Protein AF-A0A3D3JY86-F1 (afdb_monomer_lite)

pLDDT: mean 93.36, std 2.78, range [82.94, 96.75]

Structure (mmCIF, N/CA/C/O backbone):
data_AF-A0A3D3JY86-F1
#
_entry.id   AF-A0A3D3JY86-F1
#
loop_
_atom_site.group_PDB
_atom_site.id
_atom_site.type_symbol
_atom_site.label_atom_id
_atom_site.label_alt_id
_atom_site.label_comp_id
_atom_site.label_asym_id
_atom_site.label_entity_id
_atom_site.label_seq_id
_atom_site.pdbx_PDB_ins_code
_atom_site.Cartn_x
_atom_site.Cartn_y
_atom_site.Cartn_z
_atom_site.occupancy
_atom_site.B_iso_or_equiv
_atom_site.auth_seq_id
_atom_site.auth_comp_id
_atom_site.auth_asym_id
_atom_site.auth_atom_id
_atom_site.pdbx_PDB_model_num
ATOM 1 N N . MET A 1 1 ? -10.064 1.057 -0.251 1.00 88.44 1 MET A N 1
ATOM 2 C CA . MET A 1 1 ? -8.639 1.325 0.056 1.00 88.44 1 MET A CA 1
ATOM 3 C C . MET A 1 1 ? -8.056 2.274 -0.982 1.00 88.44 1 MET A C 1
ATOM 5 O O . MET A 1 1 ? -8.472 2.204 -2.133 1.00 88.44 1 MET A O 1
ATOM 9 N N . LYS A 1 2 ? -7.103 3.130 -0.600 1.00 94.62 2 LYS A N 1
ATOM 10 C CA . LYS A 1 2 ? -6.322 3.981 -1.513 1.00 94.62 2 LYS A CA 1
ATOM 11 C C . LYS A 1 2 ? -4.822 3.757 -1.302 1.00 94.62 2 LYS A C 1
ATOM 13 O O . LYS A 1 2 ? -4.397 3.649 -0.154 1.00 94.62 2 LYS A O 1
ATOM 18 N N . LEU A 1 3 ? -4.038 3.711 -2.382 1.00 96.06 3 LEU A N 1
ATOM 19 C CA . LEU A 1 3 ? -2.575 3.789 -2.302 1.00 96.06 3 LEU A CA 1
ATOM 20 C C . LEU A 1 3 ? -2.183 5.216 -1.927 1.00 96.06 3 LEU A C 1
ATOM 22 O O . LEU A 1 3 ? -2.690 6.168 -2.523 1.00 96.06 3 LEU A O 1
ATOM 26 N N . ILE A 1 4 ? -1.309 5.364 -0.938 1.00 95.88 4 ILE A N 1
ATOM 27 C CA . ILE A 1 4 ? -0.807 6.664 -0.498 1.00 95.88 4 ILE A CA 1
ATOM 28 C C . ILE A 1 4 ? 0.703 6.614 -0.307 1.00 95.88 4 ILE A C 1
ATOM 30 O O . ILE A 1 4 ? 1.272 5.569 0.000 1.00 95.88 4 ILE A O 1
ATOM 34 N N . ARG A 1 5 ? 1.339 7.769 -0.464 1.00 95.88 5 ARG A N 1
ATOM 35 C CA . ARG A 1 5 ? 2.686 8.023 0.035 1.00 95.88 5 ARG A CA 1
ATOM 36 C C . ARG A 1 5 ? 2.578 8.901 1.277 1.00 95.88 5 ARG A C 1
ATOM 38 O O . ARG A 1 5 ? 1.709 9.773 1.333 1.00 95.88 5 ARG A O 1
ATOM 45 N N . PHE A 1 6 ? 3.390 8.643 2.295 1.00 94.12 6 PHE A N 1
ATOM 46 C CA . PHE A 1 6 ? 3.355 9.411 3.540 1.00 94.12 6 PHE A CA 1
ATOM 47 C C . PHE A 1 6 ? 4.734 9.502 4.194 1.00 94.12 6 PHE A C 1
ATOM 49 O O . PHE A 1 6 ? 5.564 8.620 4.021 1.00 94.12 6 PHE A O 1
ATOM 56 N N . GLY A 1 7 ? 4.977 10.557 4.971 1.00 92.38 7 GLY A N 1
ATOM 57 C CA . GLY A 1 7 ? 6.269 10.808 5.612 1.00 92.38 7 GLY A CA 1
ATOM 58 C C . GLY A 1 7 ? 6.773 12.216 5.326 1.00 92.38 7 GLY A C 1
ATOM 59 O O . GLY A 1 7 ? 6.007 13.088 4.913 1.00 92.38 7 GLY A O 1
ATOM 60 N N . GLU A 1 8 ? 8.060 12.446 5.575 1.00 93.56 8 GLU A N 1
ATOM 61 C CA . GLU A 1 8 ? 8.695 13.723 5.257 1.00 93.56 8 GLU A CA 1
ATOM 62 C C . GLU A 1 8 ? 8.852 13.901 3.746 1.00 93.56 8 GLU A C 1
ATOM 64 O O . GLU A 1 8 ? 9.022 12.940 2.995 1.00 93.56 8 GLU A O 1
ATOM 69 N N . PHE A 1 9 ? 8.845 15.156 3.297 1.00 90.69 9 PHE A N 1
ATOM 70 C CA . PHE A 1 9 ? 9.089 15.494 1.899 1.00 90.69 9 PHE A CA 1
ATOM 71 C C . PHE A 1 9 ? 10.414 14.875 1.420 1.00 90.69 9 PHE A C 1
ATOM 73 O O . PHE A 1 9 ? 11.459 15.103 2.029 1.00 90.69 9 PHE A O 1
ATOM 80 N N . ARG A 1 10 ? 10.365 14.109 0.318 1.00 91.50 10 ARG A N 1
ATOM 81 C CA . ARG A 1 10 ? 11.481 13.312 -0.248 1.00 91.50 10 ARG A CA 1
ATOM 82 C C . ARG A 1 10 ? 11.942 12.096 0.567 1.00 91.50 10 ARG A C 1
ATOM 84 O O . ARG A 1 10 ? 12.901 11.447 0.165 1.00 91.50 10 ARG A O 1
ATOM 91 N N . GLN A 1 11 ? 11.278 11.766 1.667 1.00 92.81 11 GLN A N 1
ATOM 92 C CA . GLN A 1 11 ? 11.467 10.518 2.421 1.00 92.81 11 GLN A CA 1
ATOM 93 C C . GLN A 1 11 ? 10.121 9.813 2.603 1.00 92.81 11 GLN A C 1
ATOM 95 O O . GLN A 1 11 ? 9.828 9.214 3.640 1.00 92.81 11 GLN A O 1
ATOM 100 N N . GLU A 1 12 ? 9.266 9.969 1.599 1.00 94.88 12 GLU A N 1
ATOM 101 C CA . GLU A 1 12 ? 7.942 9.394 1.605 1.00 94.88 12 GLU A CA 1
ATOM 102 C C . GLU A 1 12 ? 8.038 7.874 1.515 1.00 94.88 12 GLU A C 1
ATOM 104 O O . GLU A 1 12 ? 8.916 7.312 0.862 1.00 94.88 12 GLU A O 1
ATOM 109 N N . LYS A 1 13 ? 7.106 7.224 2.193 1.00 95.25 13 LYS A N 1
ATOM 110 C CA . LYS A 1 13 ? 6.984 5.782 2.285 1.00 95.25 13 LYS A CA 1
ATOM 111 C C . LYS A 1 13 ? 5.690 5.328 1.628 1.00 95.25 13 LYS A C 1
ATOM 113 O O . LYS A 1 13 ? 4.676 6.028 1.751 1.00 95.25 13 LYS A O 1
ATOM 118 N N . PRO A 1 14 ? 5.686 4.157 0.978 1.00 96.75 14 PRO A N 1
ATOM 119 C CA . PRO A 1 14 ? 4.463 3.569 0.474 1.00 96.75 14 PRO A CA 1
ATOM 120 C C . PRO A 1 14 ? 3.594 3.096 1.639 1.00 96.75 14 PRO A C 1
ATOM 122 O O . PRO A 1 14 ? 4.046 2.427 2.569 1.00 96.75 14 PRO A O 1
ATOM 125 N N . GLY A 1 15 ? 2.315 3.428 1.568 1.00 96.12 15 GLY A N 1
ATOM 126 C CA . GLY A 1 15 ? 1.298 2.955 2.490 1.00 96.12 15 GLY A CA 1
ATOM 127 C C . GLY A 1 15 ? -0.058 2.839 1.826 1.00 96.12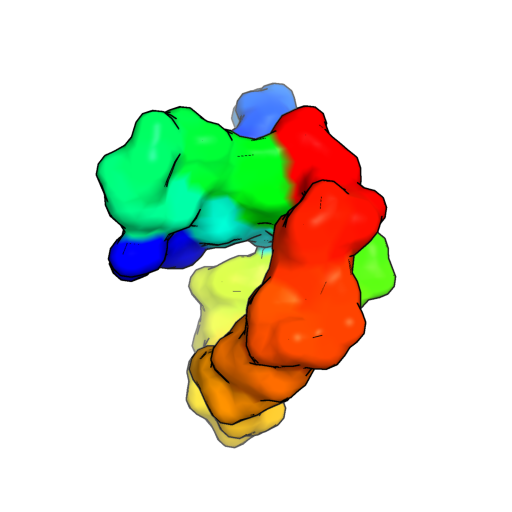 15 GLY A C 1
ATOM 128 O O . GLY A 1 15 ? -0.248 3.169 0.651 1.00 96.12 15 GLY A O 1
ATOM 129 N N . VAL A 1 16 ? -1.027 2.386 2.610 1.00 95.94 16 VAL A N 1
ATOM 130 C CA . VAL A 1 16 ? -2.420 2.299 2.182 1.00 95.94 16 VAL A CA 1
ATOM 131 C C . VAL A 1 16 ? -3.336 2.939 3.198 1.00 95.94 16 VAL A C 1
ATOM 133 O O . VAL A 1 16 ? -3.148 2.796 4.400 1.00 95.94 16 VAL A O 1
ATOM 136 N N . LEU A 1 17 ? -4.349 3.639 2.702 1.00 95.06 17 LEU A N 1
ATOM 137 C CA . LEU A 1 17 ? -5.451 4.133 3.508 1.00 95.06 17 LEU A CA 1
ATOM 138 C C . LEU A 1 17 ? -6.627 3.168 3.355 1.00 95.06 17 LEU A C 1
ATOM 140 O O . LEU A 1 17 ? -7.196 3.026 2.263 1.00 95.06 17 LEU A O 1
ATOM 144 N N . LEU A 1 18 ? -6.963 2.477 4.439 1.00 91.44 18 LEU A N 1
ATOM 145 C CA . LEU A 1 18 ? -8.117 1.590 4.517 1.00 91.44 18 LEU A CA 1
ATOM 146 C C . LEU A 1 18 ? -9.415 2.403 4.528 1.00 91.44 18 LEU A C 1
ATOM 148 O O . LEU A 1 18 ? -9.424 3.603 4.798 1.00 91.44 18 LEU A O 1
ATOM 152 N N . ASP A 1 19 ? -10.529 1.742 4.216 1.00 90.19 19 ASP A N 1
ATOM 153 C CA . ASP A 1 19 ? -11.846 2.394 4.188 1.00 90.19 19 ASP A CA 1
ATOM 154 C C . ASP A 1 19 ? -12.283 2.893 5.577 1.00 90.19 19 ASP A C 1
ATOM 156 O O . ASP A 1 19 ? -12.948 3.915 5.701 1.00 90.19 19 ASP A O 1
ATOM 160 N N . SER A 1 20 ? -11.791 2.235 6.631 1.00 89.44 20 SER A N 1
ATOM 161 C CA . SER A 1 20 ? -11.937 2.661 8.025 1.00 89.44 20 SER A CA 1
ATOM 162 C C . SER A 1 20 ? -11.214 3.973 8.360 1.00 89.44 20 SER A C 1
ATOM 164 O O . SER A 1 20 ? -11.363 4.479 9.468 1.00 89.44 20 SER A O 1
ATOM 166 N N . GLY A 1 21 ? -10.407 4.515 7.443 1.00 91.75 21 GLY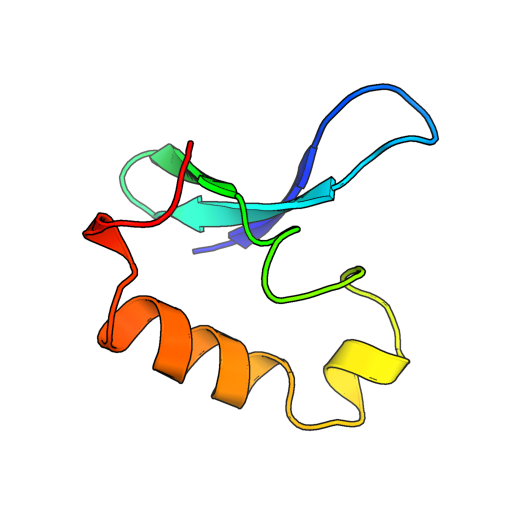 A N 1
ATOM 167 C CA . GLY A 1 21 ? -9.552 5.680 7.677 1.00 91.75 21 GLY A CA 1
ATOM 168 C C . GLY A 1 21 ? -8.208 5.348 8.331 1.00 91.75 21 GLY A C 1
ATOM 169 O O . GLY A 1 21 ? -7.381 6.241 8.494 1.00 91.75 21 GLY A O 1
ATOM 170 N N . VAL A 1 22 ? -7.960 4.077 8.660 1.00 92.00 22 VAL A N 1
ATOM 171 C CA . VAL A 1 22 ? -6.671 3.609 9.186 1.00 92.00 22 VAL A CA 1
ATOM 172 C C . VAL A 1 22 ? -5.636 3.583 8.067 1.00 92.00 22 VAL A C 1
ATOM 174 O O . VAL A 1 22 ? -5.875 3.017 6.995 1.00 92.00 22 VAL A O 1
ATOM 177 N N . ARG A 1 23 ? -4.474 4.186 8.314 1.00 94.69 23 ARG A N 1
ATOM 178 C CA . ARG A 1 23 ? -3.310 4.067 7.436 1.00 94.69 23 ARG A CA 1
ATOM 179 C C . ARG A 1 23 ? -2.501 2.846 7.850 1.00 94.69 23 ARG A C 1
ATOM 181 O O . ARG A 1 23 ? -2.333 2.615 9.035 1.00 94.69 23 ARG A O 1
ATOM 188 N N . LYS A 1 24 ? -1.982 2.101 6.878 1.00 95.06 24 LYS A N 1
ATOM 189 C CA . LYS A 1 24 ? -0.997 1.043 7.104 1.00 95.06 24 LYS A CA 1
ATOM 190 C C . LYS A 1 24 ? 0.292 1.337 6.341 1.00 95.06 24 LYS A C 1
ATOM 192 O O . LYS A 1 24 ? 0.243 1.687 5.157 1.00 95.06 24 LYS A O 1
ATOM 197 N N . ASP A 1 25 ? 1.422 1.193 7.023 1.00 95.19 25 ASP A N 1
ATOM 198 C CA . ASP A 1 25 ? 2.762 1.268 6.456 1.00 95.19 25 ASP A CA 1
ATOM 199 C C . ASP A 1 25 ? 3.090 -0.000 5.675 1.00 95.19 25 ASP A C 1
ATOM 201 O O . ASP A 1 25 ? 2.923 -1.123 6.154 1.00 95.19 25 ASP A O 1
ATOM 205 N N . LEU A 1 26 ? 3.594 0.195 4.463 1.00 95.62 26 LEU A N 1
ATOM 206 C CA . LEU A 1 26 ? 4.013 -0.877 3.571 1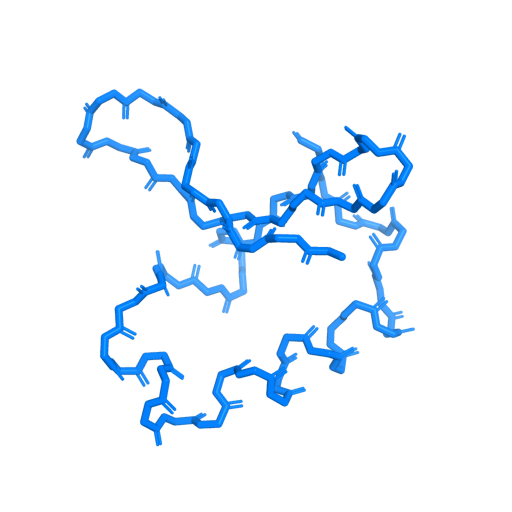.00 95.62 26 LEU A CA 1
ATOM 207 C C . LEU A 1 26 ? 5.471 -0.730 3.145 1.00 95.62 26 LEU A C 1
ATOM 209 O O . LEU A 1 26 ? 5.938 -1.519 2.325 1.00 95.62 26 LEU A O 1
ATOM 213 N N . SER A 1 27 ? 6.215 0.200 3.755 1.00 94.44 27 SER A N 1
ATOM 214 C CA . SER A 1 27 ? 7.641 0.406 3.482 1.00 94.44 27 SER A CA 1
ATOM 215 C C . SER A 1 27 ? 8.515 -0.816 3.782 1.00 94.44 27 SER A C 1
ATOM 217 O O . SER A 1 27 ? 9.591 -0.964 3.210 1.00 94.44 27 SER A O 1
ATOM 219 N N . GLY A 1 28 ? 8.050 -1.729 4.642 1.00 92.38 28 GLY A N 1
ATOM 220 C CA . GLY A 1 28 ? 8.718 -3.010 4.896 1.00 92.38 28 GLY A CA 1
ATOM 221 C C . GLY A 1 28 ? 8.503 -4.075 3.812 1.00 92.38 28 GLY A C 1
ATOM 222 O O . GLY A 1 28 ? 9.189 -5.094 3.827 1.00 92.38 28 GLY A O 1
ATOM 223 N N . ALA A 1 29 ? 7.551 -3.876 2.896 1.00 92.44 29 ALA A N 1
ATOM 224 C CA . ALA A 1 29 ? 7.208 -4.839 1.846 1.00 92.44 29 ALA A CA 1
ATOM 225 C C . ALA A 1 29 ? 7.403 -4.292 0.427 1.00 92.44 29 ALA A C 1
ATOM 227 O O . ALA A 1 29 ? 7.717 -5.058 -0.482 1.00 92.44 29 ALA A O 1
ATOM 228 N N . PHE A 1 30 ? 7.222 -2.988 0.241 1.00 94.19 30 PHE A N 1
ATOM 229 C CA . PHE A 1 30 ? 7.341 -2.306 -1.039 1.00 94.19 30 PHE A CA 1
ATOM 230 C C . PHE A 1 30 ? 8.249 -1.091 -0.892 1.00 94.19 30 PHE A C 1
ATOM 232 O O . PHE A 1 30 ? 8.282 -0.453 0.159 1.00 94.19 30 PHE A O 1
ATOM 239 N N . SER A 1 31 ? 8.982 -0.769 -1.956 1.00 92.94 31 SER A N 1
ATOM 240 C CA . SER A 1 31 ? 9.839 0.415 -1.984 1.00 92.94 31 SER A CA 1
ATOM 241 C C . SER A 1 31 ? 9.043 1.675 -2.300 1.00 92.94 31 SER A C 1
ATOM 243 O O . SER A 1 31 ? 9.210 2.671 -1.603 1.00 92.94 31 SER A O 1
ATOM 245 N N . ASP A 1 32 ? 8.164 1.624 -3.305 1.00 95.06 32 ASP A N 1
ATOM 246 C CA . ASP A 1 32 ? 7.297 2.737 -3.683 1.00 95.06 32 ASP A CA 1
ATOM 247 C C . ASP A 1 32 ? 6.113 2.272 -4.568 1.00 95.06 32 ASP A C 1
ATOM 249 O O . ASP A 1 32 ? 6.004 1.095 -4.915 1.00 95.06 32 ASP A O 1
ATOM 253 N N . TRP A 1 33 ? 5.205 3.193 -4.911 1.00 95.31 33 TRP A N 1
ATOM 254 C CA . TRP A 1 33 ? 4.118 2.993 -5.878 1.00 95.31 33 TRP A CA 1
ATOM 255 C C . TRP A 1 33 ? 4.502 3.564 -7.250 1.00 95.31 33 TRP A C 1
ATOM 257 O O . TRP A 1 33 ? 3.867 4.496 -7.753 1.00 95.31 33 TRP A O 1
ATOM 267 N N . ASP A 1 34 ? 5.583 3.058 -7.832 1.00 94.81 34 ASP A N 1
ATOM 268 C CA . ASP A 1 34 ? 6.084 3.469 -9.144 1.00 94.81 34 ASP A CA 1
ATOM 269 C C . ASP A 1 34 ? 5.741 2.446 -10.244 1.00 94.81 34 ASP A C 1
ATOM 271 O O . ASP A 1 34 ? 5.048 1.458 -10.001 1.00 94.81 34 ASP A O 1
ATOM 275 N N . SER A 1 35 ? 6.190 2.696 -11.477 1.00 95.44 35 SER A N 1
ATOM 276 C CA . SER A 1 35 ? 5.914 1.811 -12.614 1.00 95.44 35 SER A CA 1
ATOM 277 C C . SER A 1 35 ? 6.366 0.372 -12.368 1.00 95.44 35 SER A C 1
ATOM 279 O O . SER A 1 35 ? 5.617 -0.537 -12.704 1.00 95.44 35 SER A O 1
ATOM 281 N N . ASP A 1 36 ? 7.516 0.153 -11.721 1.00 95.19 36 ASP A N 1
ATOM 282 C CA . ASP A 1 36 ? 8.021 -1.194 -11.433 1.00 95.19 36 ASP A CA 1
ATOM 283 C C . ASP A 1 36 ? 7.051 -1.979 -10.543 1.00 95.19 36 ASP A C 1
ATOM 285 O O . ASP A 1 36 ? 6.754 -3.143 -10.816 1.00 95.19 36 ASP A O 1
ATOM 289 N N . PHE A 1 37 ? 6.470 -1.324 -9.531 1.00 95.75 37 PHE A N 1
ATOM 290 C CA . PHE A 1 37 ? 5.423 -1.928 -8.712 1.00 95.75 37 PHE A CA 1
ATOM 291 C C . PHE A 1 37 ? 4.232 -2.377 -9.569 1.00 95.75 37 PHE A C 1
ATOM 293 O O . PHE A 1 37 ? 3.747 -3.500 -9.410 1.00 95.75 37 PHE A O 1
ATOM 300 N N . PHE A 1 38 ? 3.757 -1.528 -10.483 1.00 95.50 38 PHE A N 1
ATOM 301 C CA . PHE A 1 38 ? 2.597 -1.855 -11.315 1.00 95.50 38 PHE A CA 1
ATOM 302 C C . PHE A 1 38 ? 2.901 -2.917 -12.379 1.00 95.50 38 PHE A C 1
ATOM 304 O O . PHE A 1 38 ? 2.045 -3.768 -12.621 1.00 95.50 38 PHE A O 1
ATOM 311 N N . ASP A 1 39 ? 4.099 -2.911 -12.962 1.00 96.75 39 ASP A N 1
ATOM 312 C CA . ASP A 1 39 ? 4.532 -3.886 -13.968 1.00 96.75 39 ASP A CA 1
ATOM 313 C C . ASP A 1 39 ? 4.773 -5.286 -13.369 1.00 96.75 39 ASP A C 1
ATOM 315 O O . ASP A 1 39 ? 4.610 -6.290 -14.059 1.00 96.75 39 ASP A O 1
ATOM 319 N N . ASN A 1 40 ? 5.110 -5.383 -12.076 1.00 95.06 40 ASN A N 1
ATOM 320 C CA . ASN A 1 40 ? 5.460 -6.644 -11.406 1.00 95.06 40 ASN A CA 1
ATOM 321 C C . ASN A 1 40 ? 4.340 -7.226 -10.520 1.00 95.06 40 ASN A C 1
ATOM 323 O O . ASN A 1 40 ? 4.618 -7.748 -9.428 1.00 95.06 40 ASN A O 1
ATOM 327 N N . ASP A 1 41 ? 3.079 -7.142 -10.955 1.00 96.06 41 ASP A N 1
ATOM 328 C CA . ASP A 1 41 ? 1.910 -7.658 -10.217 1.00 96.06 41 ASP A CA 1
ATOM 329 C C . ASP A 1 41 ? 1.783 -7.086 -8.790 1.00 96.06 41 ASP A C 1
ATOM 331 O O . ASP A 1 41 ? 1.287 -7.735 -7.860 1.00 96.06 41 ASP A O 1
ATOM 335 N N .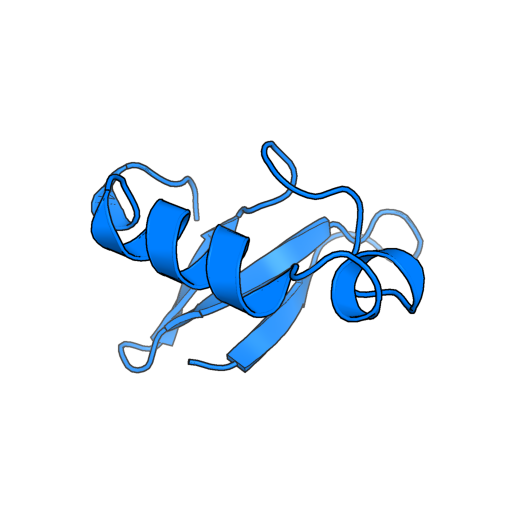 GLY A 1 42 ? 2.237 -5.848 -8.582 1.00 95.19 42 GLY A N 1
ATOM 336 C CA . GLY A 1 42 ? 2.291 -5.229 -7.261 1.00 95.19 42 GLY A CA 1
ATOM 337 C C . GLY A 1 42 ? 0.935 -5.171 -6.561 1.00 95.19 42 GLY A C 1
ATOM 338 O O . GLY A 1 42 ? 0.847 -5.434 -5.363 1.00 95.19 42 GLY A O 1
ATOM 339 N N . LEU A 1 43 ? -0.146 -4.913 -7.305 1.00 94.94 43 LEU A N 1
ATOM 340 C CA . LEU A 1 43 ? -1.505 -4.900 -6.754 1.00 94.94 43 LEU A CA 1
ATOM 341 C C . LEU A 1 43 ? -1.936 -6.270 -6.211 1.00 94.94 43 LEU A C 1
ATOM 343 O O . LEU A 1 43 ? -2.581 -6.329 -5.165 1.00 94.94 43 LEU A O 1
ATOM 347 N N . ALA A 1 44 ? -1.565 -7.361 -6.884 1.00 95.62 44 ALA A N 1
ATOM 348 C CA . ALA A 1 44 ? -1.884 -8.712 -6.431 1.00 95.62 44 ALA A CA 1
ATOM 349 C C . ALA A 1 44 ? -1.094 -9.066 -5.162 1.00 95.62 44 ALA A C 1
ATOM 351 O O . ALA A 1 44 ? -1.676 -9.527 -4.181 1.00 95.62 44 ALA A O 1
ATOM 352 N N . LYS A 1 45 ? 0.211 -8.759 -5.138 1.00 94.94 45 LYS A N 1
ATOM 353 C CA . LYS A 1 45 ? 1.072 -8.929 -3.951 1.00 94.94 45 LYS A CA 1
ATOM 354 C C . LYS A 1 45 ? 0.579 -8.105 -2.763 1.00 94.94 45 LYS A C 1
ATOM 356 O O . LYS A 1 45 ? 0.619 -8.557 -1.622 1.00 94.94 45 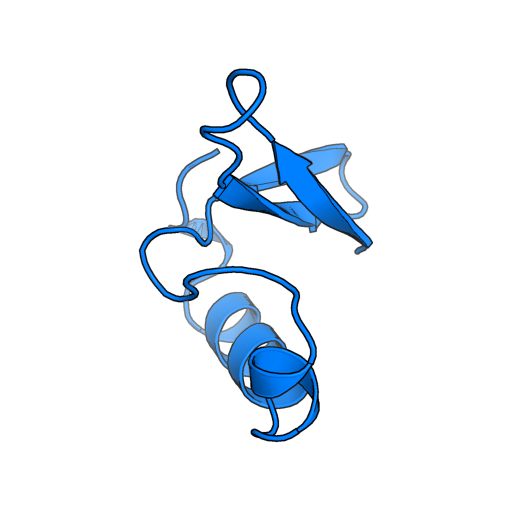LYS A O 1
ATOM 361 N N . LEU A 1 46 ? 0.103 -6.890 -3.024 1.00 95.19 46 LEU A N 1
ATOM 362 C CA . LEU A 1 46 ? -0.453 -6.019 -1.999 1.00 95.19 46 LEU A CA 1
ATOM 363 C C . LEU A 1 46 ? -1.745 -6.594 -1.410 1.00 95.19 46 LEU A C 1
ATOM 365 O O . LEU A 1 46 ? -1.903 -6.607 -0.192 1.00 95.19 46 LEU A O 1
ATOM 369 N N . ALA A 1 47 ? -2.648 -7.092 -2.257 1.00 93.75 47 ALA A N 1
ATOM 370 C CA . ALA A 1 47 ? -3.872 -7.741 -1.802 1.00 93.75 47 ALA A CA 1
ATOM 371 C C . ALA A 1 47 ? -3.577 -8.980 -0.937 1.00 93.75 47 ALA A C 1
ATOM 373 O O . ALA A 1 47 ? -4.193 -9.135 0.116 1.00 93.75 47 ALA A O 1
ATOM 374 N N . ASP A 1 48 ? -2.605 -9.805 -1.335 1.00 95.12 48 ASP A N 1
ATOM 375 C CA . ASP A 1 48 ? -2.159 -10.976 -0.568 1.00 95.12 48 ASP A CA 1
ATOM 376 C C . ASP A 1 48 ? -1.615 -10.589 0.818 1.00 95.12 48 ASP A C 1
ATOM 378 O O . ASP A 1 48 ? -2.053 -11.120 1.838 1.00 9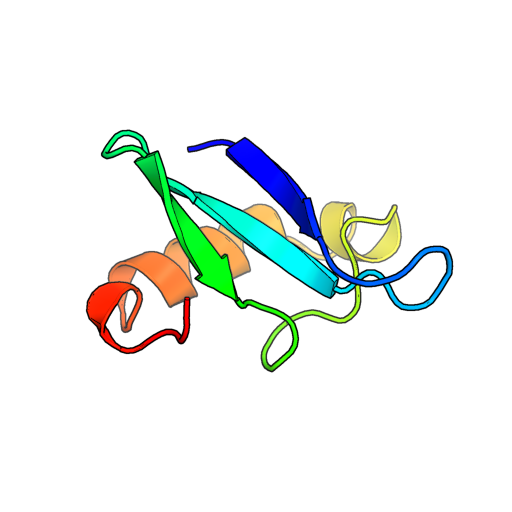5.12 48 ASP A O 1
ATOM 382 N N . ILE A 1 49 ? -0.747 -9.573 0.883 1.00 93.62 49 ILE A N 1
ATOM 383 C CA . ILE A 1 49 ? -0.205 -9.064 2.151 1.00 93.62 49 ILE A CA 1
ATOM 384 C C . ILE A 1 49 ? -1.314 -8.557 3.074 1.00 93.62 49 ILE A C 1
ATOM 386 O O . ILE A 1 49 ? -1.299 -8.850 4.270 1.00 93.62 49 ILE A O 1
ATOM 390 N N . LEU A 1 50 ? -2.272 -7.799 2.540 1.00 91.56 50 LEU A N 1
ATOM 391 C CA . LEU A 1 50 ? -3.371 -7.265 3.339 1.00 91.56 50 LEU A CA 1
ATOM 392 C C . LEU A 1 50 ? -4.311 -8.369 3.829 1.00 91.56 50 LEU A C 1
ATOM 394 O O . LEU A 1 50 ? -4.787 -8.291 4.959 1.00 91.56 50 LEU A O 1
ATOM 398 N N . ALA A 1 51 ? -4.539 -9.404 3.020 1.00 91.94 51 ALA A N 1
ATOM 399 C CA . ALA A 1 51 ? -5.331 -10.562 3.416 1.00 91.94 51 ALA A CA 1
ATOM 400 C C . ALA A 1 51 ? -4.621 -11.422 4.475 1.00 91.94 51 ALA A C 1
ATOM 402 O O . ALA A 1 51 ? -5.273 -11.912 5.394 1.00 91.94 51 ALA A O 1
ATOM 403 N N . SER A 1 52 ? -3.299 -11.595 4.366 1.00 91.50 52 SER A N 1
ATOM 404 C CA . SER A 1 52 ? -2.535 -12.461 5.268 1.00 91.50 52 SER A CA 1
ATOM 405 C C . SER A 1 52 ? -2.178 -11.801 6.597 1.00 91.50 52 SER A C 1
ATOM 407 O O . SER A 1 52 ? -2.151 -12.494 7.608 1.00 91.50 52 SER A O 1
ATOM 409 N N . ARG A 1 53 ? -1.823 -10.511 6.593 1.00 89.06 53 ARG A N 1
ATOM 410 C CA . ARG A 1 53 ? -1.223 -9.824 7.753 1.00 89.06 53 ARG A CA 1
ATOM 411 C C . ARG A 1 53 ? -1.588 -8.344 7.848 1.00 89.06 53 ARG A C 1
ATOM 413 O O . ARG A 1 53 ? -0.879 -7.569 8.482 1.00 89.06 53 ARG A O 1
ATOM 420 N N . GLY A 1 54 ? -2.670 -7.917 7.193 1.00 82.94 54 GLY A N 1
ATOM 421 C CA . GLY A 1 54 ? -3.054 -6.504 7.128 1.00 82.94 54 GLY A CA 1
ATOM 422 C C . GLY A 1 54 ? -3.263 -5.849 8.497 1.00 82.94 54 GLY A C 1
ATOM 423 O O . GLY A 1 54 ? -2.959 -4.668 8.655 1.00 82.94 54 GLY A O 1
ATOM 424 N N . ASP A 1 55 ? -3.728 -6.611 9.490 1.00 85.00 55 ASP A N 1
ATOM 425 C CA . ASP A 1 55 ? -3.943 -6.121 10.857 1.00 85.00 55 ASP A CA 1
ATOM 426 C C . ASP A 1 55 ? -2.619 -5.853 11.597 1.00 85.00 55 ASP A C 1
ATOM 428 O O . ASP A 1 55 ? -2.494 -4.855 12.305 1.00 85.00 55 ASP A O 1
ATOM 432 N N . GLU A 1 56 ? -1.600 -6.675 11.327 1.00 90.00 56 GLU A N 1
ATOM 433 C CA . GLU A 1 56 ? -0.271 -6.636 11.951 1.00 90.00 56 GLU A CA 1
ATOM 434 C C . GLU A 1 56 ? 0.647 -5.554 11.366 1.00 90.00 56 GLU A C 1
ATOM 436 O O . GLU A 1 56 ? 1.708 -5.264 11.923 1.00 90.00 56 GLU A O 1
ATOM 441 N N . LEU A 1 57 ? 0.269 -4.960 10.230 1.00 90.06 57 LEU A N 1
ATOM 442 C CA . LEU A 1 57 ? 1.053 -3.892 9.619 1.00 90.06 57 LEU A CA 1
ATOM 443 C C . LEU A 1 57 ? 1.069 -2.643 10.523 1.00 90.06 57 LEU A C 1
ATOM 445 O O . LEU A 1 57 ? 0.021 -2.294 11.085 1.00 90.06 57 LEU A O 1
ATOM 449 N N . PRO A 1 58 ? 2.213 -1.937 10.628 1.00 91.00 58 PRO A N 1
ATOM 450 C CA . PRO A 1 58 ? 2.303 -0.672 11.358 1.00 91.00 58 PRO A CA 1
ATOM 451 C C . PRO A 1 58 ? 1.386 0.402 10.759 1.00 91.00 58 PRO A C 1
ATOM 453 O O . PRO A 1 58 ? 0.991 0.294 9.600 1.00 91.00 58 PRO A O 1
ATOM 456 N N . GLU A 1 59 ? 1.074 1.449 11.524 1.00 89.94 59 GLU A N 1
ATOM 457 C CA . GLU A 1 59 ? 0.254 2.598 11.087 1.00 89.94 59 GLU A CA 1
ATOM 458 C C . GLU A 1 59 ? 1.073 3.846 10.717 1.00 89.94 59 GLU A C 1
ATOM 460 O O . GLU A 1 59 ? 2.075 4.161 11.394 1.00 89.94 59 GLU A O 1
#

Radius of gyration: 10.92 Å; chains: 1; bounding box: 23×28×26 Å

Sequence (59 aa):
MKLIRFGEFRQEKPGVLLDSGVRKDLSGAFSDWDSDFFDNDGLAKLADILASRGDELPE

Foldseek 3Di:
DDWDWDDDDVVTFTWDQDPVRDIFGCNVPDVYPDPVCVVVCVVVVVVVCCVPQVVVGDD

Secondary structure (DSSP, 8-state):
-EEEEESSTT--EEEEE-TTS-EEE-TTT-S-SSHHHHHTTHHHHHHHHHHHHTTTS--